Protein AF-A0A2T9XTL0-F1 (afdb_monomer)

Solvent-accessible surface area (backbone atoms only — not comparable to full-atom values): 8840 Å² total; per-residue (Å²): 125,76,41,74,59,72,94,69,58,68,28,30,49,46,19,51,51,51,48,30,57,45,30,74,78,44,80,63,64,53,22,40,36,66,51,46,37,52,39,51,57,22,56,77,66,76,42,86,62,85,73,69,58,45,48,37,35,36,35,36,40,48,83,87,36,76,58,39,54,27,58,53,40,40,50,37,44,79,71,59,32,41,68,79,49,63,45,98,89,58,26,42,26,42,32,37,44,88,66,14,28,40,37,45,34,30,43,54,91,62,50,71,78,63,54,64,46,45,30,64,83,70,30,28,48,47,64,36,85,68,38,57,65,38,52,78,37,50,40,81,42,42,34,30,54,95,83,44,75,43,47,47,37,31,44,56,87,70,75,82,85,126

Structure (mmCIF, N/CA/C/O backbone):
data_AF-A0A2T9XTL0-F1
#
_entry.id   AF-A0A2T9XTL0-F1
#
loop_
_atom_site.group_PDB
_atom_site.id
_atom_site.type_symbol
_atom_site.label_atom_id
_atom_site.label_alt_id
_atom_site.label_comp_id
_atom_site.label_asym_id
_atom_site.label_entity_id
_atom_site.label_seq_id
_atom_site.pdbx_PDB_ins_code
_atom_site.Cartn_x
_atom_site.Cartn_y
_atom_site.Cartn_z
_atom_site.occupancy
_atom_site.B_iso_or_equiv
_atom_site.auth_seq_id
_atom_site.auth_comp_id
_atom_site.auth_asym_id
_atom_site.auth_atom_id
_atom_site.pdbx_PDB_model_num
ATOM 1 N N . MET A 1 1 ? -17.027 -11.468 6.036 1.00 77.31 1 MET A N 1
ATOM 2 C CA . MET A 1 1 ? -16.955 -10.765 7.333 1.00 77.31 1 MET A CA 1
ATOM 3 C C . MET A 1 1 ? -16.227 -9.469 7.060 1.00 77.31 1 MET A C 1
ATOM 5 O O . MET A 1 1 ? -15.167 -9.539 6.450 1.00 77.31 1 MET A O 1
ATOM 9 N N . SER A 1 2 ? -16.821 -8.334 7.420 1.00 92.12 2 SER A N 1
ATOM 10 C CA . SER A 1 2 ? -16.216 -7.018 7.231 1.00 92.12 2 SER A CA 1
ATOM 11 C C . SER A 1 2 ? -15.384 -6.634 8.455 1.00 92.12 2 SER A C 1
ATOM 13 O O . SER A 1 2 ? -15.749 -6.948 9.591 1.00 92.12 2 SER A O 1
ATOM 15 N N . VAL A 1 3 ? -14.247 -5.981 8.224 1.00 95.50 3 VAL A N 1
ATOM 16 C CA . VAL A 1 3 ? -13.348 -5.495 9.276 1.00 95.50 3 VAL A CA 1
ATOM 17 C C . VAL A 1 3 ? -13.560 -3.999 9.453 1.00 95.50 3 VAL A C 1
ATOM 19 O O . VAL A 1 3 ? -13.287 -3.227 8.539 1.00 95.50 3 VAL A O 1
ATOM 22 N N . VAL A 1 4 ? -14.043 -3.570 10.618 1.00 96.44 4 VAL A N 1
ATOM 23 C CA . VAL A 1 4 ? -14.218 -2.140 10.914 1.00 96.44 4 VAL A CA 1
ATOM 24 C C . VAL A 1 4 ? -12.898 -1.566 11.412 1.00 96.44 4 VAL A C 1
ATOM 26 O O . VAL A 1 4 ? -12.371 -2.013 12.432 1.00 96.44 4 VAL A O 1
ATOM 29 N N . MET A 1 5 ? -12.366 -0.577 10.698 1.00 95.00 5 MET A N 1
ATOM 30 C CA . MET A 1 5 ? -11.105 0.062 11.058 1.00 95.00 5 MET A CA 1
ATOM 31 C C . MET A 1 5 ? -11.284 0.947 12.299 1.00 95.00 5 MET A C 1
ATOM 33 O O . MET A 1 5 ? -12.247 1.717 12.367 1.00 95.00 5 MET A O 1
ATOM 37 N N . PRO A 1 6 ? -10.379 0.863 13.290 1.00 93.19 6 PRO A N 1
ATOM 38 C CA . PRO A 1 6 ? -10.438 1.706 14.474 1.00 93.19 6 PRO A CA 1
ATOM 39 C C . PRO A 1 6 ? -10.047 3.155 14.141 1.00 93.19 6 PRO A C 1
ATOM 41 O O . PRO A 1 6 ? -9.449 3.415 13.093 1.00 93.19 6 PRO A O 1
ATOM 44 N N . PRO A 1 7 ? -10.311 4.108 15.055 1.00 92.06 7 PRO A N 1
ATOM 45 C CA . PRO A 1 7 ? -9.748 5.447 14.957 1.00 92.06 7 PRO A CA 1
ATOM 46 C C . PRO A 1 7 ? -8.223 5.402 14.813 1.00 92.06 7 PRO A C 1
ATOM 48 O O . PRO A 1 7 ? -7.543 4.641 15.503 1.00 92.06 7 PRO A O 1
ATOM 51 N N . MET A 1 8 ? -7.696 6.245 13.933 1.00 93.12 8 MET A N 1
ATOM 52 C CA . MET A 1 8 ? -6.283 6.275 13.565 1.00 93.12 8 MET A CA 1
ATOM 53 C C . MET A 1 8 ? -5.795 7.704 13.314 1.00 93.12 8 MET A C 1
ATOM 55 O O . MET A 1 8 ? -6.595 8.649 13.229 1.00 93.12 8 MET A O 1
ATOM 59 N N . THR A 1 9 ? -4.475 7.864 13.196 1.00 94.44 9 THR A N 1
ATOM 60 C CA . THR A 1 9 ? -3.852 9.135 12.804 1.00 94.44 9 THR A CA 1
ATOM 61 C C . THR A 1 9 ? -4.377 9.585 11.438 1.00 94.44 9 THR A C 1
ATOM 63 O O . THR A 1 9 ? -4.996 8.825 10.687 1.00 94.44 9 THR A O 1
ATOM 66 N N . ARG A 1 10 ? -4.168 10.859 11.107 1.00 95.06 10 ARG A N 1
ATOM 67 C CA . ARG A 1 10 ? -4.605 11.395 9.820 1.00 95.06 10 ARG A CA 1
ATOM 68 C C . ARG A 1 10 ? -3.860 10.739 8.654 1.00 95.06 10 ARG A C 1
ATOM 70 O O . ARG A 1 10 ? -4.534 10.237 7.760 1.00 95.06 10 ARG A O 1
ATOM 77 N N . GLY A 1 11 ? -2.530 10.669 8.712 1.00 96.38 11 GLY A N 1
ATOM 78 C CA . GLY A 1 11 ? -1.716 9.982 7.704 1.00 96.38 11 GLY A CA 1
ATOM 79 C C . GLY A 1 11 ? -2.145 8.533 7.465 1.00 96.38 11 GLY A C 1
ATOM 80 O O . GLY A 1 11 ? -2.432 8.169 6.325 1.00 96.38 11 GLY A O 1
ATOM 81 N N . GLN A 1 12 ? -2.325 7.746 8.535 1.00 96.38 12 GLN A N 1
ATOM 82 C CA . GLN A 1 12 ? -2.778 6.353 8.430 1.00 96.38 12 GLN A CA 1
ATOM 83 C C . GLN A 1 12 ? -4.139 6.243 7.724 1.00 96.38 12 GLN A C 1
ATOM 85 O O . GLN A 1 12 ? -4.324 5.414 6.832 1.00 96.38 12 GLN A O 1
ATOM 90 N N . ARG A 1 13 ? -5.092 7.114 8.075 1.00 96.88 13 ARG A N 1
ATOM 91 C CA . ARG A 1 13 ? -6.435 7.139 7.473 1.00 96.88 13 ARG A CA 1
ATOM 92 C C . ARG A 1 13 ? -6.405 7.499 5.996 1.00 96.88 13 ARG A C 1
ATOM 94 O O . ARG A 1 13 ? -7.080 6.864 5.189 1.00 96.88 13 ARG A O 1
ATOM 101 N N . GLU A 1 14 ? -5.640 8.527 5.638 1.00 97.62 14 GLU A N 1
ATOM 102 C CA . GLU A 1 14 ? -5.520 8.983 4.254 1.00 97.62 14 GLU A CA 1
ATOM 103 C C . GLU A 1 14 ? -4.806 7.932 3.384 1.00 97.62 14 GLU A C 1
ATOM 105 O O . GLU A 1 14 ? -5.206 7.732 2.233 1.00 97.62 14 GLU A O 1
ATOM 110 N N . ALA A 1 15 ? -3.822 7.213 3.942 1.00 97.94 15 ALA A N 1
ATOM 111 C CA . ALA A 1 15 ? -3.157 6.085 3.291 1.00 97.94 15 ALA A CA 1
ATOM 112 C C . ALA A 1 15 ? -4.113 4.902 3.065 1.00 97.94 15 ALA A C 1
ATOM 114 O O . ALA A 1 15 ? -4.186 4.387 1.949 1.00 97.94 15 ALA A O 1
ATOM 115 N N . TRP A 1 16 ? -4.914 4.521 4.068 1.00 98.00 16 TRP A N 1
ATOM 116 C CA . TRP A 1 16 ? -5.953 3.496 3.904 1.00 98.00 16 TRP A CA 1
ATOM 117 C C . TRP A 1 16 ? -7.004 3.889 2.870 1.00 98.00 16 TRP A C 1
ATOM 119 O O . TRP A 1 16 ? -7.365 3.068 2.033 1.00 98.00 16 TRP A O 1
ATOM 129 N N . SER A 1 17 ? -7.469 5.138 2.886 1.00 98.00 17 SER A N 1
ATOM 130 C CA . SER A 1 17 ? -8.419 5.634 1.885 1.00 98.00 17 SER A 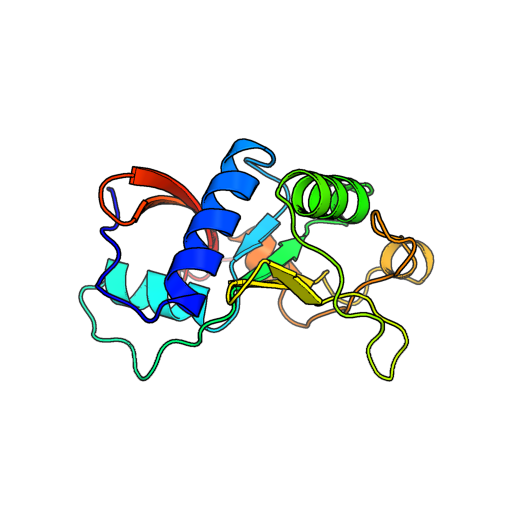CA 1
ATOM 131 C C . SER A 1 17 ? -7.845 5.516 0.466 1.00 98.00 17 SER A C 1
ATOM 133 O O . SER A 1 17 ? -8.502 4.975 -0.421 1.00 98.00 17 SER A O 1
ATOM 135 N N . GLY A 1 18 ? -6.579 5.912 0.271 1.00 97.81 18 GLY A N 1
ATOM 136 C CA . GLY A 1 18 ? -5.876 5.734 -1.004 1.00 97.81 18 GLY A CA 1
ATOM 137 C C . GLY A 1 18 ? -5.694 4.266 -1.404 1.00 97.81 18 GLY A C 1
ATOM 138 O O . GLY A 1 18 ? -5.840 3.932 -2.576 1.00 97.81 18 GLY A O 1
ATOM 139 N N . LEU A 1 19 ? -5.437 3.373 -0.445 1.00 98.00 19 LEU A N 1
ATOM 140 C CA . LEU A 1 19 ? -5.359 1.933 -0.696 1.00 98.00 19 LEU A CA 1
ATOM 141 C C . LEU A 1 19 ? -6.701 1.351 -1.163 1.00 98.00 19 LEU A C 1
ATOM 143 O O . LEU A 1 19 ? -6.717 0.517 -2.067 1.00 98.00 19 LEU A O 1
ATOM 147 N N . LEU A 1 20 ? -7.820 1.789 -0.577 1.00 98.06 20 LEU A N 1
ATOM 148 C CA . LEU A 1 20 ? -9.156 1.365 -1.007 1.00 98.06 20 LEU A CA 1
ATOM 149 C C . LEU A 1 20 ? -9.461 1.855 -2.427 1.00 98.06 20 LEU A C 1
ATOM 151 O O . LEU A 1 20 ? -9.912 1.062 -3.252 1.00 98.06 20 LEU A O 1
ATOM 155 N N . ASP A 1 21 ? -9.130 3.112 -2.741 1.00 98.12 21 ASP A N 1
ATOM 156 C CA . ASP A 1 21 ? -9.250 3.650 -4.103 1.00 98.12 21 ASP A CA 1
ATOM 157 C C . ASP A 1 21 ? -8.401 2.847 -5.110 1.00 98.12 21 ASP A C 1
ATOM 159 O O . ASP A 1 21 ? -8.838 2.565 -6.229 1.00 98.12 21 ASP A O 1
ATOM 163 N N . LEU A 1 22 ? -7.186 2.441 -4.719 1.00 97.06 22 LEU A N 1
ATOM 164 C CA . LEU A 1 22 ? -6.331 1.581 -5.541 1.00 97.06 22 LEU A CA 1
ATOM 165 C C . LEU A 1 22 ? -6.926 0.191 -5.720 1.00 97.06 22 LEU A C 1
ATOM 167 O O . LEU A 1 22 ? -6.879 -0.333 -6.828 1.00 97.06 22 LEU A O 1
ATOM 171 N N . SER A 1 23 ? -7.503 -0.401 -4.673 1.00 96.62 23 SER A N 1
ATOM 172 C CA . SER A 1 23 ? -8.122 -1.725 -4.759 1.00 96.62 23 SER A CA 1
ATOM 173 C C . SER A 1 23 ? -9.345 -1.751 -5.675 1.00 96.62 23 SER A C 1
ATOM 175 O O . SER A 1 23 ? -9.645 -2.803 -6.237 1.00 96.62 23 SER A O 1
ATOM 177 N N . GLU A 1 24 ? -10.058 -0.633 -5.826 1.00 96.25 24 GLU A N 1
ATOM 178 C CA . GLU A 1 24 ? -11.166 -0.513 -6.781 1.00 96.25 24 GLU A CA 1
ATOM 179 C C . GLU A 1 24 ? -10.664 -0.534 -8.235 1.00 96.25 24 GLU A C 1
ATOM 181 O O . GLU A 1 24 ? -11.297 -1.144 -9.097 1.00 96.25 24 GLU A O 1
ATOM 186 N N . ARG A 1 25 ? -9.505 0.083 -8.511 1.00 95.56 25 ARG A N 1
ATOM 187 C CA . ARG A 1 25 ? -8.877 0.103 -9.849 1.00 95.56 25 ARG A CA 1
ATOM 188 C C . ARG A 1 25 ? -8.078 -1.165 -10.155 1.00 95.56 25 ARG A C 1
ATOM 190 O O . ARG A 1 25 ? -8.029 -1.603 -11.300 1.00 95.56 25 ARG A O 1
ATOM 197 N N . HIS A 1 26 ? -7.465 -1.744 -9.127 1.00 94.62 26 HIS A N 1
ATOM 198 C CA . HIS A 1 26 ? -6.617 -2.932 -9.171 1.00 94.62 26 HIS A CA 1
ATOM 199 C C . HIS A 1 26 ? -7.142 -3.966 -8.168 1.00 94.62 26 HIS A C 1
ATOM 201 O O . HIS A 1 26 ? -6.621 -4.077 -7.057 1.00 94.62 26 HIS A O 1
ATOM 207 N N . PRO A 1 27 ? -8.178 -4.744 -8.529 1.00 94.62 27 PRO A N 1
ATOM 208 C CA . PRO A 1 27 ? -8.755 -5.743 -7.629 1.00 94.62 27 PRO A CA 1
ATOM 209 C C . PRO A 1 27 ? -7.840 -6.962 -7.416 1.00 94.62 27 PRO A C 1
ATOM 211 O O . PRO A 1 27 ? -8.060 -7.750 -6.494 1.00 94.62 27 PRO A O 1
ATOM 214 N N . THR A 1 28 ? -6.820 -7.140 -8.264 1.00 95.00 28 THR A N 1
ATOM 215 C CA . THR A 1 28 ? -5.849 -8.245 -8.227 1.00 95.00 28 THR A CA 1
ATOM 216 C C . THR A 1 28 ? -4.411 -7.746 -8.444 1.00 95.00 28 THR A C 1
ATOM 218 O O . THR A 1 28 ? -4.179 -6.545 -8.483 1.00 95.00 28 THR A O 1
ATOM 221 N N . GLY A 1 29 ? -3.423 -8.648 -8.522 1.00 95.00 29 GLY A N 1
ATOM 222 C CA . GLY A 1 29 ? -2.035 -8.292 -8.858 1.00 95.00 29 GLY A CA 1
ATOM 223 C C . GLY A 1 29 ? -1.166 -7.689 -7.742 1.00 95.00 29 GLY A C 1
ATOM 224 O O . GLY A 1 29 ? 0.006 -7.419 -7.976 1.00 95.00 29 GLY A O 1
ATOM 225 N N . TRP A 1 30 ? -1.678 -7.494 -6.522 1.00 97.88 30 TRP A N 1
ATOM 226 C CA . TRP A 1 30 ? -0.891 -6.963 -5.392 1.00 97.88 30 TRP A CA 1
ATOM 227 C C . TRP A 1 30 ? -1.326 -7.496 -4.018 1.00 97.88 30 TRP A C 1
ATOM 229 O O . TRP A 1 30 ? -2.419 -8.048 -3.875 1.00 97.88 30 TRP A O 1
ATOM 239 N N . THR A 1 31 ? -0.499 -7.297 -2.991 1.00 98.31 31 THR A N 1
ATOM 240 C CA . THR A 1 31 ? -0.861 -7.559 -1.591 1.00 98.31 31 THR A CA 1
ATOM 241 C C . THR A 1 31 ? -0.269 -6.529 -0.631 1.00 98.31 31 THR A C 1
ATOM 243 O O . THR A 1 31 ? 0.874 -6.108 -0.788 1.00 98.31 31 THR A O 1
ATOM 246 N N . LEU A 1 32 ? -1.038 -6.169 0.395 1.00 97.88 32 LEU A N 1
ATOM 247 C CA . LEU A 1 32 ? -0.606 -5.413 1.567 1.00 97.88 32 LEU A CA 1
ATOM 248 C C . LEU A 1 32 ? 0.426 -6.225 2.352 1.00 97.88 32 LEU A C 1
ATOM 250 O O . LEU A 1 32 ? 0.219 -7.418 2.608 1.00 97.88 32 LEU A O 1
ATOM 254 N N . VAL A 1 33 ? 1.505 -5.567 2.760 1.00 96.50 33 VAL A N 1
ATOM 255 C CA . VAL A 1 33 ? 2.544 -6.105 3.645 1.00 96.50 33 VAL A CA 1
ATOM 256 C C . VAL A 1 33 ? 2.861 -5.100 4.763 1.00 96.50 33 VAL A C 1
ATOM 258 O O . VAL A 1 33 ? 2.118 -4.143 4.979 1.00 96.50 33 VAL A O 1
ATOM 261 N N . GLY A 1 34 ? 3.912 -5.359 5.541 1.00 93.81 34 GLY A N 1
ATOM 262 C CA . GLY A 1 34 ? 4.419 -4.395 6.519 1.00 93.81 34 GLY A CA 1
ATOM 263 C C . GLY A 1 34 ? 3.497 -4.145 7.716 1.00 93.81 34 GLY A C 1
ATOM 264 O O . GLY A 1 34 ? 2.742 -5.023 8.151 1.00 93.81 34 GLY A O 1
ATOM 265 N N . GLY A 1 35 ? 3.601 -2.945 8.292 1.00 94.56 35 GLY A N 1
ATOM 266 C CA . GLY A 1 35 ? 2.937 -2.580 9.547 1.00 94.56 35 GLY A CA 1
ATOM 267 C C . GLY A 1 35 ? 1.411 -2.599 9.452 1.00 94.56 35 GLY A C 1
ATOM 268 O O . GLY A 1 35 ? 0.744 -3.138 10.337 1.00 94.56 35 GLY A O 1
ATOM 269 N N . GLN A 1 36 ? 0.851 -2.097 8.347 1.00 95.94 36 GLN A N 1
ATOM 270 C CA . GLN A 1 36 ? -0.602 -2.066 8.140 1.00 95.94 36 GLN A CA 1
ATOM 271 C C . GLN A 1 36 ? -1.202 -3.449 7.900 1.00 95.94 36 GLN A C 1
ATOM 273 O O . GLN A 1 36 ? -2.321 -3.713 8.338 1.00 95.94 36 GLN A O 1
ATOM 278 N N . MET A 1 37 ? -0.451 -4.369 7.289 1.00 95.81 37 MET A N 1
ATOM 279 C 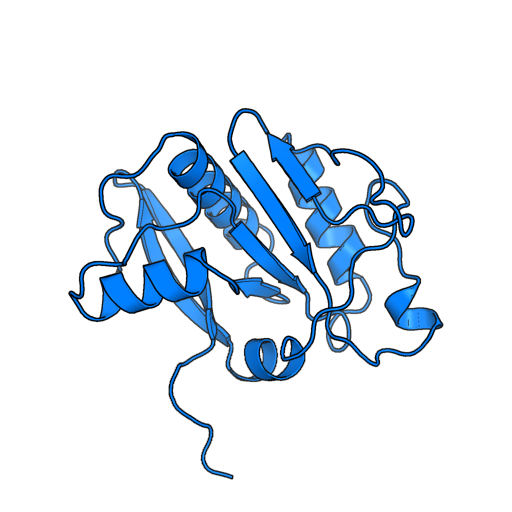CA . MET A 1 37 ? -0.858 -5.774 7.215 1.00 95.81 37 MET A CA 1
ATOM 280 C C . MET A 1 37 ? -0.994 -6.383 8.616 1.00 95.81 37 MET A C 1
ATOM 282 O O . MET A 1 37 ? -1.980 -7.062 8.902 1.00 95.81 37 MET A O 1
ATOM 286 N N . VAL A 1 38 ? -0.018 -6.147 9.500 1.00 94.25 38 VAL A N 1
ATOM 287 C CA . VAL A 1 38 ? -0.072 -6.630 10.891 1.00 94.25 38 VAL A CA 1
ATOM 288 C C . VAL A 1 38 ? -1.224 -5.967 11.644 1.00 94.25 38 VAL A C 1
ATOM 290 O O . VAL A 1 38 ? -1.972 -6.653 12.336 1.00 94.25 38 VAL A O 1
ATOM 293 N N . HIS A 1 39 ? -1.409 -4.659 11.461 1.00 94.75 39 HIS A N 1
ATOM 294 C CA . HIS A 1 39 ? -2.512 -3.902 12.046 1.00 94.75 39 HIS A CA 1
ATOM 295 C C . HIS A 1 39 ? -3.876 -4.500 11.677 1.00 94.75 39 HIS A C 1
ATOM 297 O O . HIS A 1 39 ? -4.676 -4.790 12.567 1.00 94.75 39 HIS A O 1
ATOM 303 N N . LEU A 1 40 ? -4.105 -4.773 10.389 1.00 95.50 40 LEU A N 1
ATOM 304 C CA . LEU A 1 40 ? -5.328 -5.408 9.899 1.00 95.50 40 LEU A CA 1
ATOM 305 C C . LEU A 1 40 ? -5.546 -6.789 10.537 1.00 95.50 40 LEU A C 1
ATOM 307 O O . LEU A 1 40 ? -6.627 -7.071 11.052 1.00 95.50 40 LEU A O 1
ATOM 311 N N . HIS A 1 41 ? -4.495 -7.611 10.616 1.00 95.44 41 HIS A N 1
ATOM 312 C CA . HIS A 1 41 ? -4.549 -8.918 11.284 1.00 95.44 41 HIS A CA 1
ATOM 313 C C . HIS A 1 41 ? -4.871 -8.835 12.782 1.00 95.44 41 HIS A C 1
ATOM 315 O O . HIS A 1 41 ? -5.507 -9.749 13.317 1.00 95.44 41 HIS A O 1
ATOM 321 N N . CYS A 1 42 ? -4.407 -7.794 13.475 1.00 93.81 42 CYS A N 1
ATOM 322 C CA . CYS A 1 42 ? -4.735 -7.547 14.878 1.00 93.81 42 CYS A CA 1
ATOM 323 C C . CYS A 1 42 ? -6.223 -7.212 15.042 1.00 93.81 42 CYS A C 1
ATOM 325 O O . CYS A 1 42 ? -6.884 -7.815 15.890 1.00 93.81 42 CYS A O 1
ATOM 327 N N . ILE A 1 43 ? -6.761 -6.331 14.191 1.00 93.62 43 ILE A N 1
ATOM 328 C CA . ILE A 1 43 ? -8.182 -5.950 14.210 1.00 93.62 43 ILE A CA 1
ATOM 329 C C . ILE A 1 43 ? -9.070 -7.170 13.942 1.00 93.62 43 ILE A C 1
ATOM 331 O O . ILE A 1 43 ? -9.996 -7.427 14.708 1.00 93.62 43 ILE A O 1
ATOM 335 N N . GLU A 1 44 ? -8.744 -7.979 12.926 1.00 93.88 44 GLU A N 1
ATOM 336 C CA . GLU A 1 44 ? -9.470 -9.218 12.595 1.00 93.88 44 GLU A CA 1
ATOM 337 C C . GLU A 1 44 ? -9.558 -10.208 13.771 1.00 93.88 44 GLU A C 1
ATOM 339 O O . GLU A 1 44 ? -10.477 -11.022 13.832 1.00 93.88 44 GLU A O 1
ATOM 344 N N . ARG A 1 45 ? -8.605 -10.149 14.710 1.00 92.56 45 ARG A N 1
ATOM 345 C CA . ARG A 1 45 ? -8.529 -11.031 15.886 1.00 92.56 45 ARG A CA 1
ATOM 346 C C . ARG A 1 45 ? -8.994 -10.369 17.182 1.00 92.56 45 ARG A C 1
ATOM 348 O O . ARG A 1 45 ? -8.921 -11.003 18.230 1.00 92.56 45 ARG A O 1
ATOM 355 N N . GLY A 1 46 ? -9.440 -9.113 17.133 1.00 92.06 46 GLY A N 1
ATOM 356 C CA . GLY A 1 46 ? -9.823 -8.353 18.324 1.00 92.06 46 GLY A CA 1
ATOM 357 C C . GLY A 1 46 ? -8.655 -8.068 19.276 1.00 92.06 46 GLY A C 1
ATOM 358 O O . GLY A 1 46 ? -8.864 -7.936 20.479 1.00 92.06 46 GLY A O 1
ATOM 359 N N . VAL A 1 47 ? -7.423 -8.000 18.761 1.00 89.00 47 VAL A N 1
ATOM 360 C CA . VAL A 1 47 ? -6.210 -7.724 19.547 1.00 89.00 47 VAL A CA 1
ATOM 361 C C . VAL A 1 47 ? -5.760 -6.285 19.310 1.00 89.00 47 VAL A C 1
ATOM 363 O O . VAL A 1 47 ? -5.752 -5.810 18.176 1.00 89.00 47 VAL A O 1
ATOM 366 N N . ALA A 1 48 ? -5.34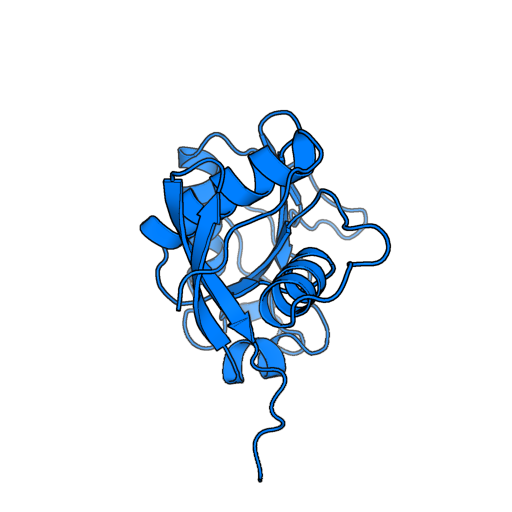8 -5.591 20.373 1.00 78.00 48 ALA A N 1
ATOM 367 C CA . ALA A 1 48 ? -4.805 -4.242 20.259 1.00 78.00 48 ALA A CA 1
ATOM 368 C C . ALA A 1 48 ? -3.425 -4.266 19.562 1.00 78.00 48 ALA A C 1
ATOM 370 O O . ALA A 1 48 ? -2.513 -4.947 20.039 1.00 78.00 48 ALA A O 1
ATOM 371 N N . PRO A 1 49 ? -3.240 -3.529 18.457 1.00 73.62 49 PRO A N 1
ATOM 372 C CA . PRO A 1 49 ? -1.958 -3.449 17.775 1.00 73.62 49 PRO A CA 1
ATOM 373 C C . PRO A 1 49 ? -0.981 -2.582 18.578 1.00 73.62 49 PRO A C 1
ATOM 375 O O . PRO A 1 49 ? -1.314 -1.481 19.018 1.00 73.62 49 PRO A O 1
ATOM 378 N N . THR A 1 50 ? 0.257 -3.043 18.739 1.00 66.56 50 THR A N 1
ATOM 379 C CA . THR A 1 50 ? 1.337 -2.229 19.305 1.00 66.56 50 THR A CA 1
ATOM 380 C C . THR A 1 50 ? 1.816 -1.227 18.259 1.00 66.56 50 THR A C 1
ATOM 382 O O . THR A 1 50 ? 2.589 -1.599 17.384 1.00 66.56 50 THR A O 1
ATOM 385 N N . ARG A 1 51 ? 1.343 0.025 18.363 1.00 69.81 51 ARG A N 1
ATOM 386 C CA . ARG A 1 51 ? 1.746 1.198 17.558 1.00 69.81 51 ARG A CA 1
ATOM 387 C C . ARG A 1 51 ? 1.721 0.937 16.036 1.00 69.81 51 ARG A C 1
ATOM 389 O O . ARG A 1 51 ? 2.757 0.591 15.471 1.00 69.81 51 ARG A O 1
ATOM 396 N N . PRO A 1 52 ? 0.569 1.115 15.364 1.00 76.50 52 PRO A N 1
ATOM 397 C CA . PRO A 1 52 ? 0.534 1.037 13.909 1.00 76.50 52 PRO A CA 1
ATOM 398 C C . PRO A 1 52 ? 1.459 2.084 13.282 1.00 76.50 52 PRO A C 1
ATOM 400 O O . PRO A 1 52 ? 1.683 3.155 13.852 1.00 76.50 52 PRO A O 1
ATOM 403 N N . THR A 1 53 ? 2.014 1.744 12.122 1.00 88.19 53 THR A N 1
ATOM 404 C CA . THR A 1 53 ? 2.680 2.719 11.257 1.00 88.19 53 THR A CA 1
ATOM 405 C C . THR A 1 53 ? 1.634 3.631 10.602 1.00 88.19 53 THR A C 1
ATOM 407 O O . THR A 1 53 ? 0.436 3.354 10.692 1.00 88.19 53 THR A O 1
ATOM 410 N N . ASP A 1 54 ? 2.053 4.717 9.959 1.00 92.31 54 ASP A N 1
ATOM 411 C CA . ASP A 1 54 ? 1.123 5.569 9.199 1.00 92.31 54 ASP A CA 1
ATOM 412 C C . ASP A 1 54 ? 1.112 5.209 7.705 1.00 92.31 54 ASP A C 1
ATOM 414 O O . ASP A 1 54 ? 0.130 5.446 7.007 1.00 92.31 54 ASP A O 1
ATOM 418 N N . ASP A 1 55 ? 2.189 4.608 7.213 1.00 94.94 55 ASP A N 1
ATOM 419 C CA . ASP A 1 55 ? 2.398 4.245 5.820 1.00 94.94 55 ASP A CA 1
ATOM 420 C C . ASP A 1 55 ? 1.884 2.844 5.484 1.00 94.94 55 ASP A C 1
ATOM 422 O O . ASP A 1 55 ? 1.901 1.929 6.311 1.00 94.94 55 ASP A O 1
ATOM 426 N N . VAL A 1 56 ? 1.423 2.692 4.244 1.00 97.44 56 VAL A N 1
ATOM 427 C CA . VAL A 1 56 ? 0.958 1.434 3.654 1.00 97.44 56 VAL A CA 1
ATOM 428 C C . VAL A 1 56 ? 2.040 0.865 2.742 1.00 97.44 56 VAL A C 1
ATOM 430 O O . VAL A 1 56 ? 2.497 1.549 1.835 1.00 97.44 56 VAL A O 1
ATOM 433 N N . ASP A 1 57 ? 2.375 -0.412 2.906 1.00 97.81 57 ASP A N 1
ATOM 434 C CA . ASP A 1 57 ? 3.290 -1.124 2.010 1.00 97.81 57 ASP A CA 1
ATOM 435 C C . ASP A 1 57 ? 2.523 -2.081 1.087 1.00 97.81 57 ASP A C 1
ATOM 437 O O . ASP A 1 57 ? 1.818 -2.979 1.560 1.00 97.81 57 ASP A O 1
ATOM 441 N N . ALA A 1 58 ? 2.695 -1.961 -0.229 1.00 98.19 58 ALA A N 1
ATOM 442 C CA . ALA A 1 58 ? 2.078 -2.845 -1.217 1.00 98.19 58 ALA A CA 1
ATOM 443 C C . ALA A 1 58 ? 3.136 -3.556 -2.067 1.00 98.19 58 ALA A C 1
ATOM 445 O O . ALA A 1 58 ? 3.979 -2.925 -2.696 1.00 98.19 58 ALA A O 1
ATOM 446 N N . VAL A 1 59 ? 3.067 -4.885 -2.136 1.00 98.19 59 VAL A N 1
ATOM 447 C CA . VAL A 1 59 ? 3.894 -5.704 -3.033 1.00 98.19 59 VAL A CA 1
ATOM 448 C C . VAL A 1 59 ? 3.107 -6.033 -4.293 1.00 98.19 59 VAL A C 1
ATOM 450 O O . VAL A 1 59 ? 1.989 -6.537 -4.197 1.00 98.19 59 VAL A O 1
ATOM 453 N N . LEU A 1 60 ? 3.711 -5.821 -5.461 1.00 98.00 60 LEU A N 1
ATOM 454 C CA . LEU A 1 60 ? 3.112 -6.106 -6.768 1.00 98.00 60 LEU A CA 1
ATOM 455 C C . LEU A 1 60 ? 3.581 -7.452 -7.336 1.00 98.00 60 LEU A C 1
ATOM 457 O O . LEU A 1 60 ? 4.771 -7.769 -7.307 1.00 98.00 60 LEU A O 1
ATOM 461 N N . ASP A 1 61 ? 2.673 -8.221 -7.933 1.00 95.81 61 ASP A N 1
ATOM 462 C CA . ASP A 1 61 ? 2.972 -9.495 -8.591 1.00 95.81 61 ASP A CA 1
ATOM 463 C C . ASP A 1 61 ? 3.520 -9.295 -10.007 1.00 95.81 61 ASP A C 1
ATOM 465 O O . ASP A 1 61 ? 2.921 -9.667 -11.012 1.00 95.81 61 ASP A O 1
ATOM 469 N N . VAL A 1 62 ? 4.714 -8.715 -10.104 1.00 94.62 62 VAL A N 1
ATOM 470 C CA . VAL A 1 62 ? 5.367 -8.473 -11.401 1.00 94.62 62 VAL A CA 1
ATOM 471 C C . VAL A 1 62 ? 5.832 -9.752 -12.114 1.00 94.62 62 VAL A C 1
ATOM 473 O O . VAL A 1 62 ? 6.296 -9.682 -13.261 1.00 94.62 62 VAL A O 1
ATOM 476 N N . ARG A 1 63 ? 5.743 -10.920 -11.454 1.00 90.94 63 ARG A N 1
ATOM 477 C CA . ARG A 1 63 ? 5.986 -12.228 -12.082 1.00 90.94 63 ARG A CA 1
ATOM 478 C C . ARG A 1 63 ? 4.765 -12.672 -12.875 1.00 90.94 63 ARG A C 1
ATOM 480 O O . ARG A 1 63 ? 4.926 -13.024 -14.042 1.00 90.94 63 ARG A O 1
ATOM 487 N N . ALA A 1 64 ? 3.584 -12.642 -12.257 1.00 92.19 64 ALA A N 1
ATOM 488 C CA . ALA A 1 64 ? 2.331 -12.970 -12.927 1.00 92.19 64 ALA A CA 1
ATOM 489 C C . ALA A 1 64 ? 1.905 -11.865 -13.906 1.00 92.19 64 ALA A C 1
ATOM 491 O O . ALA A 1 64 ? 1.427 -12.153 -15.001 1.00 92.19 64 ALA A O 1
ATOM 492 N N . GLU A 1 65 ? 2.142 -10.604 -13.544 1.00 93.62 65 GLU A N 1
ATOM 493 C CA . GLU A 1 65 ? 1.679 -9.426 -14.271 1.00 93.62 65 GLU A CA 1
ATOM 494 C C . GLU A 1 65 ? 2.851 -8.479 -14.582 1.00 93.62 65 GLU A C 1
ATOM 496 O O . GLU A 1 65 ? 3.141 -7.541 -13.836 1.00 93.62 65 GLU A O 1
ATOM 501 N N . PRO A 1 66 ? 3.552 -8.670 -15.716 1.00 92.62 66 PRO A N 1
ATOM 502 C CA . PRO A 1 66 ? 4.733 -7.885 -16.050 1.00 92.62 66 PRO A CA 1
ATOM 503 C C . PRO A 1 66 ? 4.577 -6.361 -16.030 1.00 92.62 66 PRO A C 1
ATOM 505 O O . PRO A 1 66 ? 5.550 -5.662 -15.753 1.00 92.62 66 PRO A O 1
ATOM 508 N N . GLY A 1 67 ? 3.379 -5.860 -16.336 1.00 93.81 67 GLY A N 1
ATOM 509 C CA . GLY A 1 67 ? 3.051 -4.434 -16.357 1.00 93.81 67 GLY A CA 1
ATOM 510 C C . GLY A 1 67 ? 2.590 -3.856 -15.017 1.00 93.81 67 GLY A C 1
ATOM 511 O O . GLY A 1 67 ? 2.352 -2.652 -14.966 1.00 93.81 67 GLY A O 1
ATOM 512 N N . ALA A 1 68 ? 2.485 -4.669 -13.954 1.00 95.19 68 ALA A N 1
ATOM 513 C CA . ALA A 1 68 ? 1.853 -4.272 -12.693 1.00 95.19 68 ALA A CA 1
ATOM 514 C C . ALA A 1 68 ? 2.478 -3.018 -12.071 1.00 95.19 68 ALA A C 1
ATOM 516 O O . ALA A 1 68 ? 1.755 -2.153 -11.593 1.00 95.19 68 ALA A O 1
ATOM 517 N N . LEU A 1 69 ? 3.808 -2.868 -12.123 1.00 96.75 69 LEU A N 1
ATOM 518 C CA . LEU A 1 69 ? 4.462 -1.666 -11.596 1.00 96.75 69 LEU A CA 1
ATOM 519 C C . LEU A 1 69 ? 3.991 -0.401 -12.315 1.00 96.75 69 LEU A C 1
ATOM 521 O O . LEU A 1 69 ? 3.609 0.566 -11.661 1.00 96.75 69 LEU A O 1
ATOM 525 N N . HIS A 1 70 ? 3.986 -0.413 -13.647 1.00 97.06 70 HIS A N 1
ATOM 526 C CA . HIS A 1 70 ? 3.552 0.733 -14.437 1.00 97.06 70 HIS A CA 1
ATOM 527 C C . HIS A 1 70 ? 2.064 1.025 -14.216 1.00 97.06 70 HIS A C 1
ATOM 529 O O . HIS A 1 70 ? 1.715 2.144 -13.865 1.00 97.06 70 HIS A O 1
ATOM 535 N N . SER A 1 71 ? 1.186 0.026 -14.3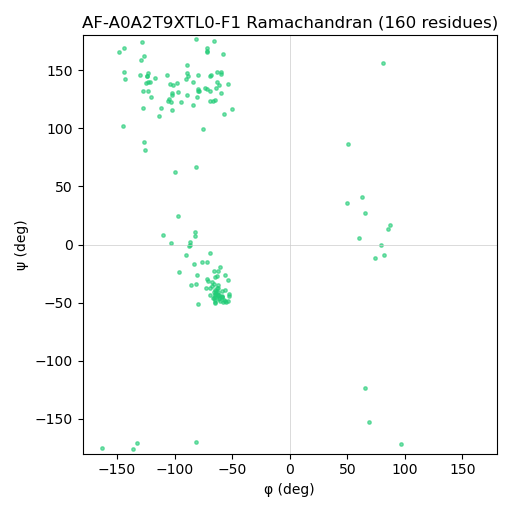28 1.00 97.12 71 SER A N 1
ATOM 536 C CA . SER A 1 71 ? -0.260 0.237 -14.179 1.00 97.12 71 SER A CA 1
ATOM 537 C C . SER A 1 71 ? -0.670 0.674 -12.767 1.00 97.12 71 SER A C 1
ATOM 539 O O . SER A 1 71 ? -1.541 1.533 -12.617 1.00 97.12 71 SER A O 1
ATOM 541 N N . PHE A 1 72 ? -0.043 0.118 -11.726 1.00 97.88 72 PHE A N 1
ATOM 542 C CA . PHE A 1 72 ? -0.330 0.471 -10.335 1.00 97.88 72 PHE A CA 1
ATOM 543 C C . PHE A 1 72 ? 0.140 1.892 -10.009 1.00 97.88 72 PHE A C 1
ATOM 545 O O . PHE A 1 72 ? -0.595 2.675 -9.411 1.00 97.88 72 PHE A O 1
ATOM 552 N N . THR A 1 73 ? 1.342 2.262 -10.459 1.00 97.75 73 THR A N 1
ATOM 553 C CA . THR A 1 73 ? 1.871 3.620 -10.255 1.00 97.75 73 THR A CA 1
ATOM 554 C C . THR A 1 73 ? 1.168 4.670 -11.115 1.00 97.75 73 THR A C 1
ATOM 556 O O . THR A 1 73 ? 0.988 5.794 -10.658 1.00 97.75 73 THR A O 1
ATOM 559 N N . THR A 1 74 ? 0.657 4.315 -12.297 1.00 98.06 74 THR A N 1
ATOM 560 C CA . THR A 1 74 ? -0.242 5.193 -13.066 1.00 98.06 74 THR A CA 1
ATOM 561 C C . THR A 1 74 ? -1.529 5.469 -12.291 1.00 98.06 74 THR A C 1
ATOM 563 O O . THR A 1 74 ? -1.933 6.622 -12.169 1.00 98.06 74 THR A O 1
ATOM 566 N N . ALA A 1 75 ? -2.136 4.444 -11.682 1.00 98.00 75 ALA A N 1
ATOM 567 C CA . ALA A 1 75 ? -3.322 4.637 -10.848 1.00 98.00 75 ALA A CA 1
ATOM 568 C C . ALA A 1 75 ? -3.040 5.522 -9.621 1.00 98.00 75 ALA A C 1
ATOM 570 O O . ALA A 1 75 ? -3.875 6.353 -9.271 1.00 98.00 75 ALA A O 1
ATOM 571 N N . LEU A 1 76 ? -1.861 5.398 -9.001 1.00 98.06 76 LEU A N 1
ATOM 572 C CA . LEU A 1 76 ? -1.408 6.311 -7.945 1.00 98.06 76 LEU A CA 1
ATOM 573 C C . LEU A 1 76 ? -1.372 7.768 -8.436 1.00 98.06 76 LEU A C 1
ATOM 575 O O . LEU A 1 76 ? -1.964 8.633 -7.788 1.00 98.06 76 LEU A O 1
ATOM 579 N N . VAL A 1 77 ? -0.756 8.032 -9.595 1.00 98.00 77 VAL A N 1
ATOM 580 C CA . VAL A 1 77 ? -0.716 9.376 -10.207 1.00 98.00 77 VAL A CA 1
ATOM 581 C C . VAL A 1 77 ? -2.122 9.923 -10.448 1.00 98.00 77 VAL A C 1
ATOM 583 O O . VAL A 1 77 ? -2.430 11.049 -10.061 1.00 98.00 77 VAL A O 1
ATOM 586 N N . GLU A 1 78 ? -3.010 9.121 -11.031 1.00 97.81 78 GLU A N 1
ATOM 587 C CA . GLU A 1 78 ? -4.400 9.510 -11.297 1.00 97.81 78 GLU A CA 1
ATOM 588 C C . GLU A 1 78 ? -5.228 9.735 -10.019 1.00 97.81 78 GLU A C 1
ATOM 590 O O . GLU A 1 78 ? -6.241 10.434 -10.051 1.00 97.81 78 GLU A O 1
ATOM 595 N N . LEU A 1 79 ? -4.822 9.142 -8.894 1.00 97.50 79 LEU A N 1
ATOM 596 C CA . LEU A 1 79 ? -5.396 9.368 -7.563 1.00 97.50 79 LEU A CA 1
ATOM 597 C C . LEU A 1 79 ? -4.757 10.561 -6.831 1.00 97.50 79 LEU A C 1
ATOM 599 O O . LEU A 1 79 ? -5.129 10.854 -5.688 1.00 97.50 79 LEU A O 1
ATOM 603 N N . GLY A 1 80 ? -3.821 11.260 -7.478 1.00 97.88 80 GLY A N 1
ATOM 604 C CA . GLY A 1 80 ? -3.148 12.446 -6.956 1.00 97.88 80 GLY A CA 1
ATOM 605 C C . GLY A 1 80 ? -1.935 12.152 -6.075 1.00 97.88 80 GLY A C 1
ATOM 606 O O . GLY A 1 80 ? -1.473 13.055 -5.380 1.00 97.88 80 GLY A O 1
ATOM 607 N N . PHE A 1 81 ? -1.428 10.916 -6.068 1.00 98.31 81 PHE A N 1
ATOM 608 C CA . PHE A 1 81 ? -0.141 10.610 -5.451 1.00 98.31 81 PHE A CA 1
ATOM 609 C C . PHE A 1 81 ? 1.008 11.005 -6.378 1.00 98.31 81 PHE A C 1
ATOM 611 O O . PHE A 1 81 ? 0.927 10.862 -7.596 1.00 98.31 81 PHE A O 1
ATOM 618 N N . ALA A 1 82 ? 2.113 11.446 -5.789 1.00 97.44 82 ALA A N 1
ATOM 619 C CA . ALA A 1 82 ? 3.357 11.710 -6.497 1.00 97.44 82 ALA A CA 1
ATOM 620 C C . ALA A 1 82 ? 4.499 10.896 -5.888 1.00 97.44 82 ALA A C 1
ATOM 622 O O . ALA A 1 82 ? 4.526 10.658 -4.679 1.00 97.44 82 ALA A O 1
ATOM 623 N N . SER A 1 83 ? 5.457 10.495 -6.725 1.00 95.62 83 SER A N 1
ATOM 624 C CA . SER A 1 83 ? 6.724 9.940 -6.248 1.00 95.62 83 SER A CA 1
ATOM 625 C C . SER A 1 83 ? 7.460 10.986 -5.409 1.00 95.62 83 SER A C 1
ATOM 627 O O . SER A 1 83 ? 7.536 12.155 -5.794 1.00 95.62 83 SER A O 1
ATOM 629 N N . THR A 1 84 ? 8.041 10.571 -4.284 1.00 94.62 84 THR A N 1
ATOM 630 C CA . THR A 1 84 ? 8.872 11.454 -3.446 1.00 94.62 84 THR A CA 1
ATOM 631 C C . THR A 1 84 ? 10.310 11.582 -3.952 1.00 94.62 84 THR A C 1
ATOM 633 O O . THR A 1 84 ? 11.170 12.099 -3.241 1.00 94.62 84 THR A O 1
ATOM 636 N N . GLY A 1 85 ? 10.584 11.093 -5.162 1.00 90.25 85 GLY A N 1
ATOM 637 C CA . GLY A 1 85 ? 11.913 11.045 -5.753 1.00 90.25 85 GLY A CA 1
ATOM 638 C C . GLY A 1 85 ? 12.596 9.694 -5.564 1.00 90.25 85 GLY A C 1
ATOM 639 O O . GLY A 1 85 ? 11.990 8.705 -5.148 1.00 90.25 85 GLY A O 1
ATOM 640 N N . GLU A 1 86 ? 13.869 9.657 -5.931 1.00 91.25 86 GLU A N 1
ATOM 641 C CA . GLU A 1 86 ? 14.687 8.452 -5.875 1.00 91.25 86 GLU A CA 1
ATOM 642 C C . GLU A 1 86 ? 15.275 8.243 -4.474 1.00 91.25 86 GLU A C 1
ATOM 644 O O . GLU A 1 86 ? 15.715 9.187 -3.813 1.00 91.25 86 GL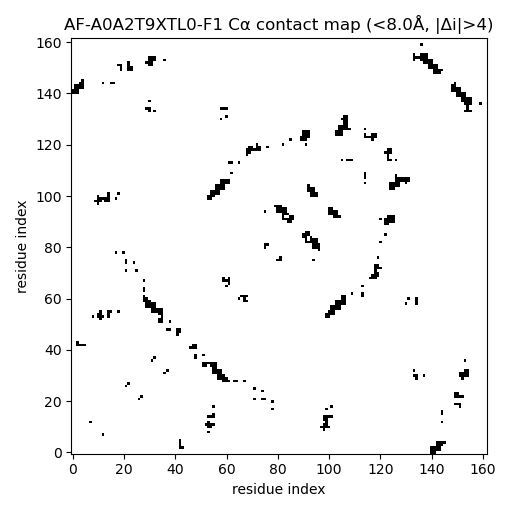U A O 1
ATOM 649 N N . SER A 1 87 ? 15.300 6.986 -4.028 1.00 87.94 87 SER A N 1
ATOM 650 C CA . SER A 1 87 ? 16.109 6.558 -2.887 1.00 87.94 87 SER A CA 1
ATOM 651 C C . SER A 1 87 ? 17.603 6.683 -3.203 1.00 87.94 87 SER A C 1
ATOM 653 O O . SER A 1 87 ? 17.997 6.981 -4.331 1.00 87.94 87 SER A O 1
ATOM 655 N N . TRP A 1 88 ? 18.464 6.415 -2.222 1.00 83.31 88 TRP A N 1
ATOM 656 C CA . TRP A 1 88 ? 19.913 6.448 -2.445 1.00 83.31 88 TRP A CA 1
ATOM 657 C C . TRP A 1 88 ? 20.385 5.410 -3.482 1.00 83.31 88 TRP A C 1
ATOM 659 O O . TRP A 1 88 ? 21.420 5.607 -4.112 1.00 83.31 88 TRP A O 1
ATOM 669 N N . GLU A 1 89 ? 19.613 4.343 -3.697 1.00 85.31 89 GLU A N 1
ATOM 670 C CA . GLU A 1 89 ? 19.812 3.329 -4.740 1.00 85.31 89 GLU A CA 1
ATOM 671 C C . GLU A 1 89 ? 19.180 3.686 -6.100 1.00 85.31 89 GLU A C 1
ATOM 673 O O . GLU A 1 89 ? 19.281 2.897 -7.038 1.00 85.31 89 GLU A O 1
ATOM 678 N N . GLY A 1 90 ? 18.512 4.837 -6.233 1.00 89.44 90 GLY A N 1
ATOM 679 C CA . GLY A 1 90 ? 17.861 5.245 -7.484 1.00 89.44 90 GLY A CA 1
ATOM 680 C C . GLY A 1 90 ? 16.426 4.725 -7.667 1.00 89.44 90 GLY A C 1
ATOM 681 O O . GLY A 1 90 ? 15.920 4.709 -8.790 1.00 89.44 90 GLY A O 1
ATOM 682 N N . HIS A 1 91 ? 15.756 4.262 -6.602 1.00 93.94 91 HIS A N 1
ATOM 683 C CA . HIS A 1 91 ? 14.413 3.666 -6.690 1.00 93.94 91 HIS A CA 1
ATOM 684 C C . HIS A 1 91 ? 13.297 4.623 -6.262 1.00 93.94 91 HIS A C 1
ATOM 686 O O . HIS A 1 91 ? 13.376 5.260 -5.213 1.00 93.94 91 HIS A O 1
ATOM 692 N N . GLN A 1 92 ? 12.195 4.638 -7.011 1.00 95.06 92 GLN A N 1
ATOM 693 C CA . GLN A 1 92 ? 10.995 5.437 -6.744 1.00 95.06 92 GLN A CA 1
ATOM 694 C C . GLN A 1 92 ? 9.906 4.584 -6.078 1.00 95.06 92 GLN A C 1
ATOM 696 O O . GLN A 1 92 ? 8.829 4.348 -6.629 1.00 95.06 92 GLN A O 1
ATOM 701 N N . HIS A 1 93 ? 10.215 4.074 -4.888 1.00 96.38 93 HIS A N 1
ATOM 702 C CA . HIS A 1 93 ? 9.310 3.187 -4.157 1.00 96.38 93 HIS A CA 1
ATOM 703 C C . HIS A 1 93 ? 8.208 3.935 -3.405 1.00 96.38 93 HIS A C 1
ATOM 705 O O . HIS A 1 93 ? 7.146 3.368 -3.184 1.00 96.38 93 HIS A O 1
ATOM 711 N N . ARG A 1 94 ? 8.436 5.195 -3.028 1.00 97.38 94 ARG A N 1
ATOM 712 C CA . ARG A 1 94 ? 7.560 5.938 -2.122 1.00 97.38 94 ARG A CA 1
ATOM 713 C C . ARG A 1 94 ? 6.666 6.932 -2.845 1.00 97.38 94 ARG A C 1
ATOM 715 O O . ARG A 1 94 ? 7.145 7.788 -3.590 1.00 97.38 94 ARG A O 1
ATOM 722 N N . TRP A 1 95 ? 5.372 6.848 -2.553 1.00 98.25 95 TRP A N 1
ATOM 723 C CA . TRP A 1 95 ? 4.324 7.675 -3.141 1.00 98.25 95 TRP A CA 1
ATOM 724 C C . TRP A 1 95 ? 3.558 8.418 -2.054 1.00 98.25 95 TRP A C 1
ATOM 726 O O . TRP A 1 95 ? 3.137 7.814 -1.069 1.00 98.25 95 TRP A O 1
ATOM 736 N N . GLN A 1 96 ? 3.357 9.725 -2.230 1.00 98.19 96 GLN A N 1
ATOM 737 C CA . GLN A 1 96 ? 2.703 10.574 -1.233 1.00 98.19 96 GLN A CA 1
ATOM 738 C C . GLN A 1 96 ? 1.583 11.439 -1.811 1.00 98.19 96 GLN A C 1
ATOM 740 O O . GLN A 1 96 ? 1.665 11.923 -2.941 1.00 98.19 96 GLN A O 1
ATOM 745 N N . ARG A 1 97 ? 0.544 11.653 -0.995 1.00 97.62 97 ARG A N 1
ATOM 746 C CA . ARG A 1 97 ? -0.567 12.587 -1.232 1.00 97.62 97 ARG A CA 1
ATOM 747 C C . ARG A 1 97 ? -1.000 13.185 0.106 1.00 97.62 97 ARG A C 1
ATOM 749 O O . ARG A 1 97 ? -1.710 12.534 0.867 1.00 97.62 97 ARG A O 1
ATOM 756 N N . GLY A 1 98 ? -0.602 14.422 0.394 1.00 96.19 98 GLY A N 1
ATOM 757 C CA . GLY A 1 98 ? -0.831 15.002 1.723 1.00 96.19 98 GLY A CA 1
ATOM 758 C C . GLY A 1 98 ? -0.026 14.253 2.788 1.00 96.19 98 GLY A C 1
ATOM 759 O O . GLY A 1 98 ? 1.189 14.146 2.648 1.00 96.19 98 GLY A O 1
ATOM 760 N N . GLU A 1 99 ? -0.688 13.730 3.826 1.00 96.44 99 GLU A N 1
ATOM 761 C CA . GLU A 1 99 ? -0.042 12.895 4.854 1.00 96.44 99 GLU A CA 1
ATOM 762 C C . GLU A 1 99 ? -0.072 11.395 4.505 1.00 96.44 99 GLU A C 1
ATOM 764 O O . GLU A 1 99 ? 0.571 10.593 5.181 1.00 96.44 99 GLU A O 1
ATOM 769 N N . ALA A 1 100 ? -0.802 10.999 3.454 1.00 97.81 100 ALA A N 1
ATOM 770 C CA . ALA A 1 100 ? -0.827 9.617 2.992 1.00 97.81 100 ALA A CA 1
ATOM 771 C C . ALA A 1 100 ? 0.515 9.219 2.378 1.00 97.81 100 ALA A C 1
ATOM 773 O O . ALA A 1 100 ? 1.011 9.901 1.476 1.00 97.81 100 ALA A O 1
ATOM 774 N N . GLN A 1 101 ? 1.029 8.061 2.788 1.00 98.38 101 GLN A N 1
ATOM 775 C CA . GLN A 1 101 ? 2.200 7.429 2.192 1.00 98.38 101 GLN A CA 1
ATOM 776 C C . GLN A 1 101 ? 1.888 5.984 1.800 1.00 98.38 101 GLN A C 1
ATOM 778 O O . GLN A 1 101 ? 1.346 5.219 2.601 1.00 98.38 101 GLN A O 1
ATOM 783 N N . ILE A 1 102 ? 2.252 5.624 0.569 1.00 98.38 102 ILE A N 1
ATOM 784 C CA . ILE A 1 102 ? 2.189 4.261 0.046 1.00 98.38 102 ILE A CA 1
ATOM 785 C C . ILE A 1 102 ? 3.561 3.901 -0.528 1.00 98.38 102 ILE A C 1
ATOM 787 O O . ILE A 1 102 ? 4.013 4.515 -1.496 1.00 98.38 102 ILE A O 1
ATOM 791 N N . ASP A 1 103 ? 4.205 2.896 0.054 1.00 97.94 103 ASP A N 1
ATOM 792 C CA . ASP A 1 103 ? 5.451 2.328 -0.446 1.00 97.94 103 ASP A CA 1
ATOM 793 C C . ASP A 1 103 ? 5.118 1.116 -1.343 1.00 97.94 103 ASP A C 1
ATOM 795 O O . ASP A 1 103 ? 4.430 0.172 -0.951 1.00 97.94 103 ASP A O 1
ATOM 799 N N . VAL A 1 104 ? 5.565 1.162 -2.598 1.00 98.06 104 VAL A N 1
ATOM 800 C CA . VAL A 1 104 ? 5.304 0.160 -3.640 1.00 98.06 104 VAL A CA 1
ATOM 801 C C . VAL A 1 104 ? 6.544 -0.697 -3.827 1.00 98.06 104 VAL A C 1
ATOM 803 O O . VAL A 1 104 ? 7.602 -0.183 -4.162 1.00 98.06 104 VAL A O 1
ATOM 806 N N . LEU A 1 105 ? 6.422 -2.010 -3.672 1.00 97.75 105 LEU A N 1
ATOM 807 C CA . LEU A 1 105 ? 7.531 -2.964 -3.652 1.00 97.75 105 LEU A CA 1
ATOM 808 C C . LEU A 1 105 ? 7.309 -4.093 -4.668 1.00 97.75 105 LEU A C 1
ATOM 810 O O . LEU A 1 105 ? 6.185 -4.357 -5.101 1.00 97.75 105 LEU A O 1
ATOM 814 N N . ILE A 1 106 ? 8.375 -4.816 -5.012 1.00 97.06 106 ILE A N 1
ATOM 815 C CA . ILE A 1 106 ? 8.314 -6.017 -5.864 1.00 97.06 106 ILE A CA 1
ATOM 816 C C . ILE A 1 106 ? 9.052 -7.205 -5.221 1.00 97.06 106 ILE A C 1
ATOM 818 O O . ILE A 1 106 ? 9.901 -7.008 -4.349 1.00 97.06 106 ILE A O 1
ATOM 822 N N . PRO A 1 107 ? 8.754 -8.463 -5.601 1.00 96.38 107 PRO A N 1
ATOM 823 C CA . PRO A 1 107 ? 9.496 -9.620 -5.120 1.00 96.38 107 PRO A CA 1
ATOM 824 C C . PRO A 1 107 ? 10.971 -9.545 -5.487 1.00 96.38 107 PRO A C 1
ATOM 826 O O . PRO A 1 107 ? 11.316 -9.098 -6.570 1.00 96.38 107 PRO A O 1
ATOM 829 N N . ARG A 1 108 ? 11.838 -10.071 -4.624 1.00 92.56 108 ARG A N 1
ATOM 830 C CA . ARG A 1 108 ? 13.249 -10.268 -4.973 1.00 92.56 108 ARG A CA 1
ATOM 831 C C . ARG A 1 108 ? 13.486 -11.410 -5.976 1.00 92.56 108 ARG A C 1
ATOM 833 O O . ARG A 1 108 ? 12.647 -12.305 -6.144 1.00 92.56 108 ARG A O 1
ATOM 840 N N . HIS A 1 109 ? 14.692 -11.444 -6.543 1.00 90.31 109 HIS A N 1
ATOM 841 C CA . HIS A 1 109 ? 15.202 -12.504 -7.427 1.00 90.31 109 HIS A CA 1
ATOM 842 C C . HIS A 1 109 ? 14.399 -12.642 -8.729 1.00 90.31 109 HIS A C 1
ATOM 844 O O . HIS A 1 109 ? 14.092 -13.754 -9.172 1.00 90.31 109 HIS A O 1
ATOM 850 N N . LEU A 1 110 ? 14.015 -11.512 -9.322 1.00 86.75 110 LEU A N 1
ATOM 851 C CA . LEU A 1 110 ? 13.261 -11.466 -10.580 1.00 86.75 110 LEU A CA 1
ATOM 852 C C . LEU A 1 110 ? 14.149 -11.579 -11.832 1.00 86.75 110 LEU A C 1
ATOM 854 O O . LEU A 1 110 ? 13.649 -11.881 -12.915 1.00 86.75 110 LEU A O 1
ATOM 858 N N . GLY A 1 111 ? 15.456 -11.350 -11.679 1.00 88.38 111 GLY A N 1
ATOM 859 C CA . GLY A 1 111 ? 16.390 -11.146 -12.787 1.00 88.38 111 GLY A CA 1
ATOM 860 C C . GLY A 1 111 ? 16.335 -9.710 -13.325 1.00 88.38 111 GLY A C 1
ATOM 861 O O . GLY A 1 111 ? 15.324 -9.021 -13.182 1.00 88.38 111 GLY A O 1
ATOM 862 N N . GLU A 1 112 ? 17.420 -9.264 -13.966 1.00 88.12 112 GLU A N 1
ATOM 863 C CA . GLU A 1 112 ? 17.639 -7.857 -14.356 1.00 88.12 112 GLU A CA 1
ATOM 864 C C . GLU A 1 112 ? 16.483 -7.258 -15.163 1.00 88.12 112 GLU A C 1
ATOM 866 O O . GLU A 1 112 ? 16.037 -6.146 -14.895 1.00 88.12 112 GLU A O 1
ATOM 871 N N . ARG A 1 113 ? 15.932 -8.018 -16.118 1.00 86.81 113 ARG A N 1
ATOM 872 C CA . ARG A 1 113 ? 14.839 -7.539 -16.975 1.00 86.81 113 ARG A CA 1
ATOM 873 C C . ARG A 1 113 ? 13.570 -7.206 -16.193 1.00 86.81 113 ARG A C 1
ATOM 875 O O . ARG A 1 113 ? 12.873 -6.261 -16.548 1.00 86.81 113 ARG A O 1
ATOM 882 N N . ALA A 1 114 ? 13.212 -8.027 -15.210 1.00 86.69 114 ALA A N 1
ATOM 883 C CA . ALA A 1 114 ? 11.974 -7.849 -14.459 1.00 86.69 114 ALA A CA 1
ATOM 884 C C . ALA A 1 114 ? 12.159 -6.874 -13.288 1.00 86.69 114 ALA A C 1
ATOM 886 O O . ALA A 1 114 ? 11.257 -6.077 -13.044 1.00 86.69 114 ALA A O 1
ATOM 887 N N . ALA A 1 115 ? 13.331 -6.871 -12.644 1.00 88.31 115 ALA A N 1
ATOM 888 C CA . ALA A 1 115 ? 13.691 -5.880 -11.627 1.00 88.31 115 ALA A CA 1
ATOM 889 C C . ALA A 1 115 ? 13.873 -4.465 -12.216 1.00 88.31 115 ALA A C 1
ATOM 891 O O . ALA A 1 115 ? 13.539 -3.476 -11.575 1.00 88.31 115 ALA A O 1
ATOM 892 N N . GLY A 1 116 ? 14.341 -4.356 -13.464 1.00 89.75 116 GLY A N 1
ATOM 893 C CA . GLY A 1 116 ? 14.563 -3.082 -14.157 1.00 89.75 116 GLY A CA 1
ATOM 894 C C . GLY A 1 116 ? 13.324 -2.454 -14.802 1.00 89.75 116 GLY A C 1
ATOM 895 O O . GLY A 1 116 ? 13.458 -1.481 -15.546 1.00 89.75 116 GLY A O 1
ATOM 896 N N . ARG A 1 117 ? 12.121 -3.002 -14.582 1.00 92.62 117 ARG A N 1
ATOM 897 C CA . ARG A 1 117 ? 10.885 -2.407 -15.113 1.00 92.62 117 ARG A CA 1
ATOM 898 C C . ARG A 1 117 ? 10.585 -1.090 -14.406 1.00 92.62 117 ARG A C 1
ATOM 900 O O . ARG A 1 117 ? 10.849 -0.943 -13.216 1.00 92.62 117 ARG A O 1
ATOM 907 N N . ARG A 1 118 ? 10.022 -0.144 -15.155 1.00 94.81 118 ARG A N 1
ATOM 908 C CA . ARG A 1 118 ? 9.773 1.224 -14.697 1.00 94.81 118 ARG A CA 1
ATOM 909 C C . ARG A 1 118 ? 8.286 1.464 -14.436 1.00 94.81 118 ARG A C 1
ATOM 911 O O . ARG A 1 118 ? 7.431 0.878 -15.102 1.00 94.81 118 ARG A O 1
ATOM 918 N N . GLY A 1 119 ? 8.005 2.293 -13.437 1.00 95.31 119 GLY A N 1
ATOM 919 C CA . GLY A 1 119 ? 6.680 2.818 -13.124 1.00 95.31 119 GLY A CA 1
ATOM 920 C C . GLY A 1 119 ? 6.298 4.008 -14.008 1.00 95.31 119 GLY A C 1
ATOM 921 O O . GLY A 1 119 ? 6.984 4.325 -14.976 1.00 95.31 119 GLY A O 1
ATOM 922 N N . ALA A 1 120 ? 5.204 4.680 -13.661 1.00 94.50 120 ALA A N 1
ATOM 923 C CA . ALA A 1 120 ? 4.660 5.828 -14.391 1.00 94.50 120 ALA A CA 1
ATOM 924 C C . ALA A 1 120 ? 5.591 7.053 -14.424 1.00 94.50 120 ALA A C 1
ATOM 926 O O . ALA A 1 120 ? 5.542 7.846 -15.356 1.00 94.50 120 ALA A O 1
ATOM 927 N N . SER A 1 121 ? 6.452 7.205 -13.420 1.00 92.00 121 SER A N 1
ATOM 928 C CA . SER A 1 121 ? 7.439 8.287 -13.303 1.00 92.00 121 SER A CA 1
ATOM 929 C C . SER A 1 121 ? 8.834 7.872 -13.786 1.00 92.00 121 SER A C 1
ATOM 931 O O . SER A 1 121 ? 9.845 8.417 -13.345 1.00 92.00 121 SER A O 1
ATOM 933 N N . GLU A 1 122 ? 8.892 6.870 -14.670 1.00 91.00 122 GLU A N 1
ATOM 934 C CA . GLU A 1 122 ? 10.111 6.316 -15.269 1.00 91.00 122 GLU A CA 1
ATOM 935 C C . GLU A 1 122 ? 11.125 5.733 -14.263 1.00 91.00 122 GLU A C 1
ATOM 937 O O . GLU A 1 122 ? 12.197 5.296 -14.665 1.00 91.00 122 GLU A O 1
ATOM 942 N N . GLY A 1 123 ? 10.822 5.650 -12.965 1.00 92.25 123 GLY A N 1
ATOM 943 C CA . GLY A 1 123 ? 11.682 5.010 -11.962 1.00 92.25 123 GLY A CA 1
ATOM 944 C C . GLY A 1 123 ? 11.418 3.517 -11.786 1.00 92.25 123 GLY A C 1
ATOM 945 O O . GLY A 1 123 ? 10.314 3.035 -12.031 1.00 92.25 123 GLY A O 1
ATOM 946 N N . THR A 1 124 ? 12.425 2.775 -11.330 1.00 95.00 124 THR A N 1
ATOM 947 C CA . THR A 1 124 ? 12.259 1.402 -10.815 1.00 95.00 124 THR A CA 1
ATOM 948 C C . THR A 1 124 ? 11.767 1.434 -9.363 1.00 95.00 124 THR A C 1
ATOM 950 O O . THR A 1 124 ? 11.654 2.507 -8.768 1.00 95.00 124 THR A O 1
ATOM 953 N N . THR A 1 125 ? 11.499 0.269 -8.770 1.00 95.44 125 THR A N 1
ATOM 954 C CA . THR A 1 125 ? 11.186 0.164 -7.337 1.00 95.44 125 THR A CA 1
ATOM 955 C C . THR A 1 125 ? 12.046 -0.881 -6.618 1.00 95.44 125 THR A C 1
ATOM 957 O O . THR A 1 125 ? 12.826 -1.589 -7.250 1.00 95.44 125 THR A O 1
ATOM 960 N N . ILE A 1 126 ? 11.906 -0.963 -5.294 1.00 94.44 126 ILE A N 1
ATOM 961 C CA . ILE A 1 126 ? 12.696 -1.812 -4.402 1.00 94.44 126 ILE A CA 1
ATOM 962 C C . ILE A 1 126 ? 12.200 -3.266 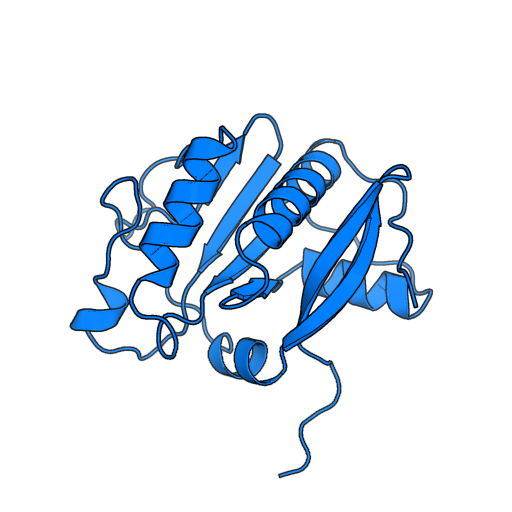-4.421 1.00 94.44 126 ILE A C 1
ATOM 964 O O . ILE A 1 126 ? 11.007 -3.555 -4.281 1.00 94.44 126 ILE A O 1
ATOM 968 N N . GLU A 1 127 ? 13.151 -4.196 -4.523 1.00 94.88 127 GLU A N 1
ATOM 969 C CA . GLU A 1 127 ? 12.940 -5.626 -4.291 1.00 94.88 127 GLU A CA 1
ATOM 970 C C . GLU A 1 127 ? 12.900 -5.944 -2.786 1.00 94.88 127 GLU A C 1
ATOM 972 O O . GLU A 1 127 ? 13.805 -5.572 -2.041 1.00 94.88 127 GLU A O 1
ATOM 977 N N . THR A 1 128 ? 11.901 -6.708 -2.332 1.00 93.19 128 THR A N 1
ATOM 978 C CA . THR A 1 128 ? 11.768 -7.090 -0.917 1.00 93.19 128 THR A CA 1
ATOM 979 C C . T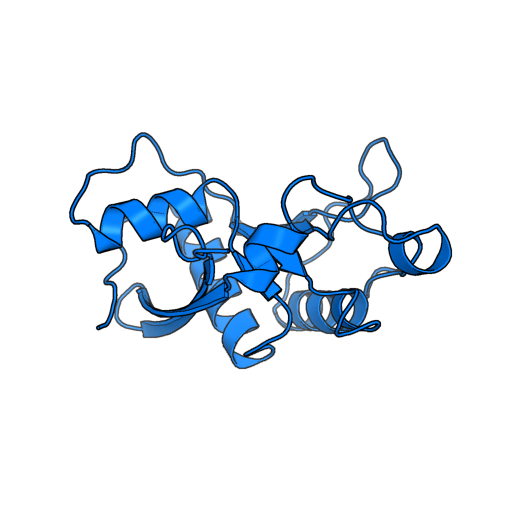HR A 1 128 ? 11.770 -8.616 -0.692 1.00 93.19 128 THR A C 1
ATOM 981 O O . THR A 1 128 ? 11.190 -9.380 -1.480 1.00 93.19 128 THR A O 1
ATOM 984 N N . PRO A 1 129 ? 12.440 -9.131 0.362 1.00 91.06 129 PRO A N 1
ATOM 985 C CA . PRO A 1 129 ? 12.352 -10.535 0.767 1.00 91.06 129 PRO A CA 1
ATOM 986 C C . PRO A 1 129 ? 10.940 -10.951 1.198 1.00 91.06 129 PRO A C 1
ATOM 988 O O . PRO A 1 129 ? 10.185 -10.170 1.759 1.00 91.06 129 PRO A O 1
ATOM 991 N N . GLY A 1 130 ? 10.575 -12.216 0.972 1.00 88.94 130 GLY A N 1
ATOM 992 C CA . GLY A 1 130 ? 9.287 -12.770 1.423 1.00 88.94 130 GLY A CA 1
ATOM 993 C C . GLY A 1 130 ? 8.056 -12.319 0.622 1.00 88.94 130 GLY A C 1
ATOM 994 O O . GLY A 1 130 ? 7.015 -12.963 0.726 1.00 88.94 130 GLY A O 1
ATOM 995 N N . ALA A 1 131 ? 8.186 -11.306 -0.241 1.00 92.94 131 ALA A N 1
ATOM 996 C CA . ALA A 1 131 ? 7.106 -10.774 -1.075 1.00 92.94 131 ALA A CA 1
ATOM 997 C C . ALA A 1 131 ? 6.377 -11.841 -1.906 1.00 92.94 131 ALA A C 1
ATOM 999 O O . ALA A 1 131 ? 5.152 -11.862 -1.914 1.00 92.94 131 ALA A O 1
ATOM 1000 N N . GLN A 1 132 ? 7.104 -12.770 -2.542 1.00 94.06 132 GLN A N 1
ATOM 1001 C CA . GLN A 1 132 ? 6.457 -13.830 -3.326 1.00 94.06 132 GLN A CA 1
ATOM 1002 C C . GLN A 1 132 ? 5.564 -14.721 -2.453 1.00 94.06 132 GLN A C 1
ATOM 1004 O O . GLN A 1 132 ? 4.434 -15.006 -2.815 1.00 94.06 132 GLN A O 1
ATOM 1009 N N . GLN A 1 133 ? 6.032 -15.102 -1.262 1.00 93.38 133 GLN A N 1
ATOM 1010 C CA . GLN A 1 133 ? 5.232 -15.916 -0.348 1.00 93.38 133 GLN A CA 1
ATOM 1011 C C . GLN A 1 133 ? 3.991 -15.164 0.155 1.00 93.38 133 GLN A C 1
ATOM 1013 O O . GLN A 1 133 ? 2.963 -15.794 0.406 1.00 93.38 133 GLN A O 1
ATOM 1018 N N . ALA A 1 134 ? 4.084 -13.843 0.334 1.00 95.44 134 ALA A N 1
ATOM 1019 C CA . ALA A 1 134 ? 2.927 -13.021 0.668 1.00 95.44 134 ALA A CA 1
ATOM 1020 C C . ALA A 1 134 ? 1.910 -13.025 -0.484 1.00 95.44 134 ALA A C 1
ATOM 1022 O O . ALA A 1 134 ? 0.737 -13.314 -0.253 1.00 95.44 134 ALA A O 1
ATOM 1023 N N . LEU A 1 135 ? 2.372 -12.802 -1.718 1.00 96.56 135 LEU A N 1
ATOM 1024 C CA . LEU A 1 135 ? 1.533 -12.841 -2.918 1.00 96.56 135 LEU A CA 1
ATOM 1025 C C . LEU A 1 135 ? 0.810 -14.185 -3.068 1.00 96.56 135 LEU A C 1
ATOM 1027 O O . LEU A 1 135 ? -0.414 -14.200 -3.192 1.00 96.56 135 LEU A O 1
ATOM 1031 N N . ASP A 1 136 ? 1.531 -15.300 -2.929 1.00 95.19 136 ASP A N 1
ATOM 1032 C CA . ASP A 1 136 ? 0.983 -16.660 -3.050 1.00 95.19 136 ASP A CA 1
ATOM 1033 C C . ASP A 1 136 ? -0.126 -16.964 -2.020 1.00 95.19 136 ASP A C 1
ATOM 1035 O O . ASP A 1 136 ? -0.907 -17.899 -2.188 1.00 95.19 136 ASP A O 1
ATOM 1039 N N . ARG A 1 137 ? -0.197 -16.196 -0.926 1.00 95.19 137 ARG A N 1
ATOM 1040 C CA . ARG A 1 137 ? -1.166 -16.369 0.171 1.00 95.19 137 ARG A CA 1
ATOM 1041 C C . ARG A 1 137 ? -2.214 -15.268 0.225 1.00 95.19 137 ARG A C 1
ATOM 1043 O O . ARG A 1 137 ? -2.944 -15.185 1.217 1.00 95.19 137 ARG A O 1
ATOM 1050 N N . THR A 1 138 ? -2.257 -14.403 -0.782 1.00 97.38 138 THR A N 1
ATOM 1051 C CA . THR A 1 138 ? -3.127 -13.229 -0.794 1.00 97.38 138 THR A CA 1
ATOM 1052 C C . THR A 1 138 ? -4.590 -13.630 -0.678 1.00 97.38 138 THR A C 1
ATOM 1054 O O . THR A 1 138 ? -5.089 -14.471 -1.423 1.00 97.38 138 THR A O 1
ATOM 1057 N N . GLN A 1 139 ? -5.294 -12.980 0.239 1.00 96.44 139 GLN A N 1
ATOM 1058 C CA . GLN A 1 139 ? -6.738 -13.050 0.392 1.00 96.44 139 GLN A CA 1
ATOM 1059 C C . GLN A 1 139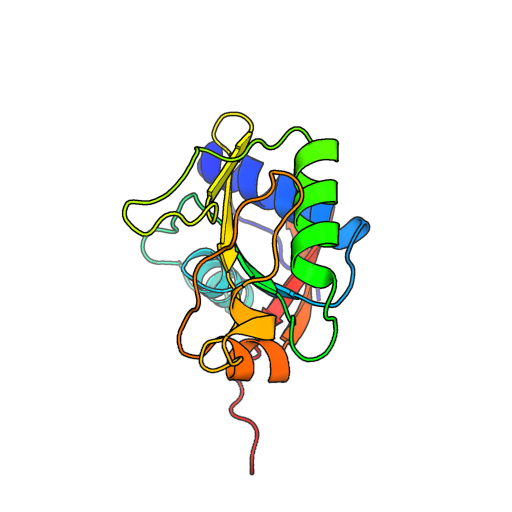 ? -7.306 -11.638 0.317 1.00 96.44 139 GLN A C 1
ATOM 1061 O O . GLN A 1 139 ? -6.690 -10.686 0.796 1.00 96.44 139 GLN A O 1
ATOM 1066 N N . THR A 1 140 ? -8.491 -11.515 -0.269 1.00 97.19 140 THR A N 1
ATOM 1067 C CA . THR A 1 140 ? -9.247 -10.264 -0.262 1.00 97.19 140 THR A CA 1
ATOM 1068 C C . THR A 1 140 ? -10.130 -10.233 0.978 1.00 97.19 140 THR A C 1
ATOM 1070 O O . THR A 1 140 ? -10.867 -11.184 1.241 1.00 97.19 140 THR A O 1
ATOM 1073 N N . VAL A 1 141 ? -10.055 -9.143 1.731 1.00 97.12 141 VAL A N 1
ATOM 1074 C CA . VAL A 1 141 ? -10.887 -8.891 2.907 1.00 97.12 141 VAL A CA 1
ATOM 1075 C C . VAL A 1 141 ? -11.637 -7.580 2.738 1.00 97.12 141 VAL A C 1
ATOM 1077 O O . VAL A 1 141 ? -11.107 -6.606 2.204 1.00 97.12 141 VAL A O 1
ATOM 1080 N N . GLU A 1 142 ? -12.893 -7.576 3.164 1.00 98.00 142 GLU A N 1
ATOM 1081 C CA . GLU A 1 142 ? -13.724 -6.378 3.180 1.00 98.00 142 GLU A CA 1
ATOM 1082 C C . GLU A 1 142 ? -13.378 -5.536 4.409 1.00 98.00 142 GLU A C 1
ATOM 1084 O O . GLU A 1 142 ? -13.310 -6.049 5.529 1.00 98.00 142 GLU A O 1
ATOM 1089 N N . VAL A 1 143 ? -13.173 -4.242 4.196 1.00 97.81 143 VAL A N 1
ATOM 1090 C CA . VAL A 1 143 ? -12.778 -3.271 5.213 1.00 97.81 143 VAL A CA 1
ATOM 1091 C C . VAL A 1 143 ? -13.778 -2.121 5.218 1.00 97.81 143 VAL A C 1
ATOM 1093 O O . VAL A 1 143 ? -14.201 -1.657 4.162 1.00 97.81 143 VAL A O 1
ATOM 1096 N N . VAL A 1 144 ? -14.138 -1.643 6.408 1.00 98.00 144 VAL A N 1
ATOM 1097 C CA . VAL A 1 144 ? -14.974 -0.458 6.611 1.00 98.00 144 VAL A CA 1
ATOM 1098 C C . VAL A 1 144 ? -14.130 0.634 7.265 1.00 98.00 144 VAL A C 1
ATOM 1100 O O . VAL A 1 144 ? -13.753 0.512 8.430 1.00 98.00 144 VAL A O 1
ATOM 1103 N N . LEU A 1 145 ? -13.845 1.700 6.520 1.00 97.25 145 LEU A N 1
ATOM 1104 C CA . LEU A 1 145 ? -13.092 2.880 6.952 1.00 97.25 145 LEU A CA 1
ATOM 1105 C C . LEU A 1 145 ? -14.039 4.083 7.004 1.00 97.25 145 LEU A C 1
ATOM 1107 O O . LEU A 1 145 ? -14.601 4.455 5.981 1.00 97.25 145 LEU A O 1
ATOM 1111 N N . ASP A 1 146 ? -14.247 4.677 8.182 1.00 95.31 146 ASP A N 1
ATOM 1112 C CA . ASP A 1 146 ? -15.159 5.822 8.379 1.00 95.31 146 ASP A CA 1
ATOM 1113 C C . ASP A 1 146 ? -16.565 5.619 7.770 1.00 95.31 146 ASP A C 1
ATOM 1115 O O . ASP A 1 146 ? -17.183 6.537 7.234 1.00 95.31 146 ASP A O 1
ATOM 1119 N N . GLY A 1 147 ? -17.073 4.383 7.814 1.00 95.00 147 GLY A N 1
ATOM 1120 C CA . GLY A 1 147 ? -18.363 4.002 7.225 1.00 95.00 147 GLY A CA 1
ATOM 1121 C C . GLY A 1 147 ? -18.333 3.707 5.719 1.00 95.00 147 GLY A C 1
ATOM 1122 O O . GLY A 1 147 ? -19.305 3.160 5.199 1.00 95.00 147 GLY A O 1
ATOM 1123 N N . ARG A 1 148 ? -17.228 3.987 5.016 1.00 96.25 148 ARG A N 1
ATOM 1124 C CA . ARG A 1 148 ? -17.004 3.556 3.628 1.00 96.25 148 ARG A CA 1
ATOM 1125 C C . ARG A 1 148 ? -16.526 2.107 3.607 1.00 96.25 148 ARG A C 1
ATOM 1127 O O . ARG A 1 148 ? -15.537 1.776 4.253 1.00 96.25 148 ARG A O 1
ATOM 1134 N N . SER A 1 149 ? -17.200 1.261 2.831 1.00 97.31 149 SER A N 1
ATOM 1135 C CA . SER A 1 149 ? -16.747 -0.112 2.574 1.00 97.31 149 SER A CA 1
ATOM 1136 C C . SER A 1 149 ? -15.804 -0.155 1.374 1.00 97.31 149 SER A C 1
ATOM 1138 O O . SER A 1 149 ? -15.990 0.586 0.410 1.00 97.31 149 SER A O 1
ATOM 1140 N N . GLY A 1 150 ? -14.812 -1.033 1.430 1.00 97.38 150 GLY A N 1
ATOM 1141 C CA . GLY A 1 150 ? -13.880 -1.308 0.345 1.00 97.38 150 GLY A CA 1
ATOM 1142 C C . GLY A 1 150 ? -13.154 -2.629 0.575 1.00 97.38 150 GLY A C 1
ATOM 1143 O O . GLY A 1 150 ? -13.442 -3.354 1.528 1.00 97.38 150 GLY A O 1
ATOM 1144 N N . PHE A 1 151 ? -12.202 -2.949 -0.295 1.00 97.81 151 PHE A N 1
ATOM 1145 C CA . PHE A 1 151 ? -11.439 -4.188 -0.200 1.00 97.81 151 PHE A CA 1
ATOM 1146 C C . PHE A 1 151 ? -9.959 -3.911 0.026 1.00 97.81 151 PHE A C 1
ATOM 1148 O O . PHE A 1 151 ? -9.388 -2.974 -0.522 1.00 97.81 151 PHE A O 1
ATOM 1155 N N . ALA A 1 152 ? -9.337 -4.761 0.834 1.00 97.38 152 ALA A N 1
ATOM 1156 C CA . ALA A 1 152 ? -7.898 -4.816 0.998 1.00 97.38 152 ALA A CA 1
ATOM 1157 C C . ALA A 1 152 ? -7.416 -6.232 0.696 1.00 97.38 152 ALA A C 1
ATOM 1159 O O . ALA A 1 152 ? -8.094 -7.219 0.993 1.00 97.38 152 ALA A O 1
ATOM 1160 N N . ARG A 1 153 ? -6.228 -6.345 0.109 1.00 97.56 153 ARG A N 1
ATOM 1161 C CA . ARG A 1 153 ? -5.602 -7.633 -0.188 1.00 97.56 153 ARG A CA 1
ATOM 1162 C C . ARG A 1 153 ? -4.475 -7.858 0.793 1.00 97.56 153 ARG A C 1
ATOM 1164 O O . ARG A 1 153 ? -3.597 -7.015 0.883 1.00 97.56 153 ARG A O 1
ATOM 1171 N N . ARG A 1 154 ? -4.488 -8.957 1.540 1.00 97.00 154 ARG A N 1
ATOM 1172 C CA . ARG A 1 154 ? -3.454 -9.265 2.540 1.00 97.00 154 ARG A CA 1
ATOM 1173 C C . ARG A 1 154 ? -3.176 -10.766 2.588 1.00 97.00 154 ARG A C 1
ATOM 1175 O O . ARG A 1 154 ? -4.105 -11.553 2.390 1.00 97.00 154 ARG A O 1
ATOM 1182 N N . PRO A 1 155 ? -1.950 -11.216 2.893 1.00 96.94 155 PRO A N 1
ATOM 1183 C CA . PRO A 1 155 ? -1.656 -12.640 2.977 1.00 96.94 155 PRO A CA 1
ATOM 1184 C C . PRO A 1 155 ? -2.357 -13.304 4.167 1.00 96.94 155 PRO A C 1
ATOM 1186 O O . PRO A 1 155 ? -2.501 -12.719 5.245 1.00 96.94 155 PRO A O 1
ATOM 1189 N N . SER A 1 156 ? -2.769 -14.558 3.998 1.00 94.00 156 SER A N 1
ATOM 1190 C CA . SER A 1 156 ? -3.186 -15.422 5.107 1.00 94.00 156 SER A CA 1
ATOM 1191 C C . SER A 1 156 ? -2.032 -15.686 6.081 1.00 94.00 156 SER A C 1
ATOM 1193 O O . SER A 1 156 ? -0.902 -15.935 5.656 1.00 94.00 156 SER A O 1
ATOM 1195 N N . LEU A 1 157 ? -2.322 -15.688 7.392 1.00 84.88 157 LEU A N 1
ATOM 1196 C CA . LEU A 1 157 ? -1.372 -16.184 8.404 1.00 84.88 157 LEU A CA 1
ATOM 1197 C C . LEU A 1 157 ? -1.306 -17.713 8.444 1.00 84.88 157 LEU A C 1
ATOM 1199 O O . LEU A 1 157 ? -0.388 -18.266 9.050 1.00 84.88 157 LEU A O 1
ATOM 1203 N N . LEU A 1 158 ? -2.271 -18.405 7.831 1.00 76.75 158 LEU A N 1
ATOM 1204 C CA . LEU A 1 158 ? -2.242 -19.858 7.758 1.00 76.75 158 LEU A CA 1
ATOM 1205 C C . LEU A 1 158 ? -1.059 -20.264 6.880 1.00 76.75 158 LEU A C 1
AT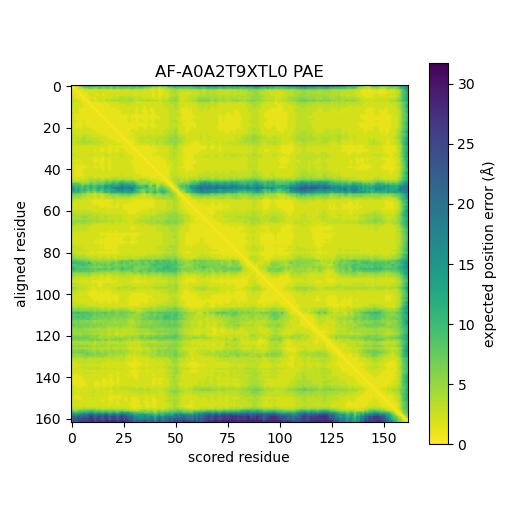OM 1207 O O . LEU A 1 158 ? -0.916 -19.826 5.735 1.00 76.75 158 LEU A O 1
ATOM 1211 N N . ARG A 1 159 ? -0.173 -21.087 7.441 1.00 56.03 159 ARG A N 1
ATOM 1212 C CA . ARG A 1 159 ? 0.890 -21.710 6.664 1.00 56.03 159 ARG A CA 1
ATOM 1213 C C . ARG A 1 159 ? 0.203 -22.638 5.661 1.00 56.03 159 ARG A C 1
ATOM 1215 O O . ARG A 1 159 ? -0.553 -23.497 6.087 1.00 56.03 159 ARG A O 1
ATOM 1222 N N . ALA A 1 160 ? 0.481 -22.462 4.369 1.00 53.06 160 ALA A N 1
ATOM 1223 C CA . ALA A 1 160 ? 0.152 -23.482 3.381 1.00 53.06 160 ALA A CA 1
ATOM 1224 C C . ALA A 1 160 ? 0.856 -24.779 3.803 1.00 53.06 160 ALA A C 1
ATOM 1226 O O . ALA A 1 160 ? 2.090 -24.832 3.857 1.00 53.06 160 ALA A O 1
ATOM 1227 N N . ASP A 1 161 ? 0.060 -25.759 4.198 1.00 48.66 161 ASP A N 1
ATOM 1228 C CA . ASP A 1 161 ? 0.402 -27.165 4.220 1.00 48.66 161 ASP A CA 1
ATOM 1229 C C . ASP A 1 161 ? 0.986 -27.521 2.846 1.00 48.66 161 ASP A C 1
ATOM 1231 O O . ASP A 1 161 ? 0.365 -27.315 1.805 1.00 48.66 161 ASP A O 1
ATOM 1235 N N . ARG A 1 162 ? 2.261 -27.913 2.856 1.00 44.88 162 ARG A N 1
ATOM 1236 C CA . ARG A 1 162 ? 2.950 -28.488 1.703 1.00 44.88 162 ARG A CA 1
ATOM 1237 C C . ARG A 1 162 ? 2.961 -29.991 1.859 1.00 44.88 162 ARG A C 1
ATOM 1239 O O . ARG A 1 162 ? 3.212 -30.425 3.007 1.00 44.88 162 ARG A O 1
#

Nearest PDB structures (foldseek):
  7wq4-assembly1_A  TM=4.044E-01  e=9.783E+00  Homo sapiens

Radius of gyration: 15.05 Å; Cα contacts (8 Å, |Δi|>4): 326; chains: 1; bounding box: 38×44×37 Å

Sequence (162 aa):
MSVVMPPMTRGQREAWSGLLDLSERHPTGWTLVGGQMVHLHCIERGVAPTRPTDDVDAVLDVRAEPGALHSFTTALVELGFASTGESWEGHQHRWQRGEAQIDVLIPRHLGERAAGRRGASEGTTIETPGAQQALDRTQTVEVVLDGRSGFARRPSLLRADR

Foldseek 3Di:
DEQEDDDDDPLLLVQVVLQQLLCVVDVAFKAWDDQVLVVSVCSVVVHDRDDGDSAIEMEGNCVVPVCRQASSLVSLVVVVWDFPAADPVFARQWIDDPSYIYGYEYAPPPPPVSQCDAYNVRGGHYHDYPRVVFNVQWDWHWYARPNDIGIHITGDPDDPDD

pLDDT: mean 92.93, std 8.61, range [44.88, 98.38]

Secondary structure (DSSP, 8-state):
-EEEPPP--HHHHHHHHHHHHHHHH-SSSEEEEHHHHHHHHHHHTT---SS--SSEEEEE-TTT-TTHHHHHHHHHHHTT-EE----TTSB--EEEETTEEEEEEEES---HHHHT---TTS-B-EEETTHHHHHHTEEEEEEEETTEEEEEEEE-SS----

Mean predicted aligned error: 3.91 Å